Protein AF-A0A2S5GIE8-F1 (afdb_monomer)

Radius of gyration: 16.48 Å; Cα contacts (8 Å, |Δi|>4): 134; chains: 1; bounding box: 36×22×46 Å

Sequence (99 aa):
MTTKHTPGPWRIGKSYGAVVADVPVNNGDDNDHVEAYGGHLIAESIAVCNRPLIAAAPELLEALEKLNAAYDRLKPPGYPKTDGQKLADAAIAKARGSQ

Foldseek 3Di:
DFADFDADQWDQWPDQRFIAHQDAGPNNPQQPPCVVRVHRTPDGNDDPVCRVVVSCVNVVLVVLVVVLVVCVVPDDPPDDDDPSSVVSVVVNCVVRVVD

InterPro domains:
  IPR059809 Salmonella phage P22 protein Y8K6 [PF27050] (1-98)

Structure (mmCIF, N/CA/C/O backbone):
data_AF-A0A2S5GIE8-F1
#
_entry.id   AF-A0A2S5GIE8-F1
#
loop_
_atom_site.group_PDB
_atom_site.id
_atom_site.type_symbol
_atom_site.label_atom_id
_atom_site.label_alt_id
_atom_site.label_comp_id
_atom_site.label_asym_id
_atom_site.label_entity_id
_atom_site.label_seq_id
_atom_site.pdbx_PDB_ins_code
_atom_site.Cartn_x
_atom_site.Cartn_y
_atom_site.Cartn_z
_atom_site.occupancy
_atom_site.B_iso_or_equiv
_atom_site.auth_seq_id
_atom_site.auth_comp_id
_atom_site.auth_asym_id
_atom_site.auth_atom_id
_atom_site.pdbx_PDB_model_num
ATOM 1 N N . MET A 1 1 ? -17.273 -2.053 -7.309 1.00 39.84 1 MET A N 1
ATOM 2 C CA . MET A 1 1 ? -16.454 -3.278 -7.414 1.00 39.84 1 MET A CA 1
ATOM 3 C C . MET A 1 1 ? -15.171 -3.007 -6.654 1.00 39.84 1 MET A C 1
ATOM 5 O O . MET A 1 1 ? -14.612 -1.945 -6.870 1.00 39.84 1 MET A O 1
ATOM 9 N N . THR A 1 2 ? -14.739 -3.878 -5.744 1.00 49.84 2 THR A N 1
ATOM 10 C CA . THR A 1 2 ? -13.422 -3.728 -5.103 1.00 49.84 2 THR A CA 1
ATOM 11 C 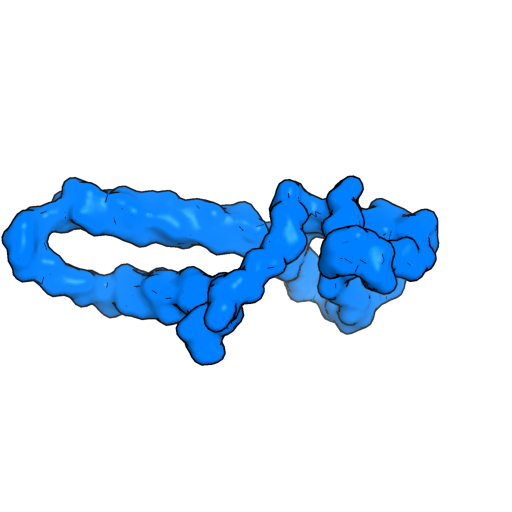C . THR A 1 2 ? -12.354 -4.061 -6.137 1.00 49.84 2 THR A C 1
ATOM 13 O O . THR A 1 2 ? -12.328 -5.195 -6.623 1.00 49.84 2 THR A O 1
ATOM 16 N N . THR A 1 3 ? -11.504 -3.107 -6.507 1.00 61.16 3 THR A N 1
ATOM 17 C CA . THR A 1 3 ? -10.352 -3.408 -7.360 1.00 61.16 3 THR A CA 1
ATOM 18 C C . THR A 1 3 ? -9.290 -4.072 -6.485 1.00 61.16 3 THR A C 1
ATOM 20 O O . THR A 1 3 ? -8.895 -3.559 -5.439 1.00 61.16 3 THR A O 1
ATOM 23 N N . LYS A 1 4 ? -8.872 -5.285 -6.853 1.00 76.69 4 LYS A N 1
ATOM 24 C CA . LYS A 1 4 ? -7.825 -6.007 -6.124 1.00 76.69 4 LYS A CA 1
ATOM 25 C C . LYS A 1 4 ? -6.472 -5.541 -6.660 1.00 76.69 4 LYS A C 1
ATOM 27 O O . LYS A 1 4 ? -6.223 -5.681 -7.853 1.00 76.69 4 LYS A O 1
ATOM 32 N N . HIS A 1 5 ? -5.616 -4.986 -5.803 1.00 87.19 5 HIS A N 1
ATOM 33 C CA . HIS A 1 5 ? -4.237 -4.669 -6.181 1.00 87.19 5 HIS A CA 1
ATOM 34 C C . HIS A 1 5 ? -3.448 -5.957 -6.466 1.00 87.19 5 HIS A C 1
ATOM 36 O O . HIS A 1 5 ? -3.786 -7.029 -5.948 1.00 87.19 5 HIS A O 1
ATOM 42 N N . THR A 1 6 ? -2.376 -5.861 -7.259 1.00 90.94 6 THR A N 1
ATOM 43 C CA . THR A 1 6 ? -1.459 -6.989 -7.470 1.00 90.94 6 THR A CA 1
ATOM 44 C C . THR A 1 6 ? -0.955 -7.493 -6.113 1.00 90.94 6 THR A C 1
ATOM 46 O O . THR A 1 6 ? -0.535 -6.671 -5.288 1.00 90.94 6 THR A O 1
ATOM 49 N N . PRO A 1 7 ? -1.006 -8.810 -5.836 1.00 90.69 7 PRO A N 1
ATOM 50 C CA . PRO A 1 7 ? -0.450 -9.369 -4.610 1.00 90.69 7 PRO A CA 1
ATOM 51 C C . PRO A 1 7 ? 1.021 -8.982 -4.416 1.00 90.69 7 PRO A C 1
ATOM 53 O O . PRO A 1 7 ? 1.771 -8.867 -5.385 1.00 90.69 7 PRO A O 1
ATOM 56 N N . GLY A 1 8 ? 1.415 -8.771 -3.160 1.00 91.50 8 GLY A N 1
ATOM 57 C CA . GLY A 1 8 ? 2.819 -8.609 -2.789 1.00 91.50 8 GLY A CA 1
ATOM 58 C C . GLY A 1 8 ? 3.577 -9.949 -2.766 1.00 91.50 8 GLY A C 1
ATOM 59 O O . GLY A 1 8 ? 2.953 -11.008 -2.890 1.00 91.50 8 GLY A O 1
ATOM 60 N N . PRO A 1 9 ? 4.904 -9.920 -2.560 1.00 94.69 9 PRO A N 1
ATOM 61 C CA . PRO A 1 9 ? 5.710 -8.720 -2.337 1.00 94.69 9 PRO A CA 1
ATOM 62 C C . PRO A 1 9 ? 5.933 -7.922 -3.627 1.00 94.69 9 PRO A C 1
ATOM 64 O O . PRO A 1 9 ? 5.976 -8.482 -4.725 1.00 94.69 9 PRO A O 1
ATOM 67 N N . TRP A 1 10 ? 6.094 -6.607 -3.490 1.00 97.00 10 TRP A N 1
ATOM 68 C CA . TRP A 1 10 ? 6.643 -5.774 -4.561 1.00 97.00 10 TRP A CA 1
ATOM 69 C C . TRP A 1 10 ? 8.096 -5.434 -4.241 1.00 97.00 10 TRP A C 1
ATOM 71 O O . TRP A 1 10 ? 8.513 -5.380 -3.086 1.00 97.00 10 TRP A O 1
ATOM 81 N N . ARG A 1 11 ? 8.900 -5.198 -5.275 1.00 97.62 11 ARG A N 1
ATOM 82 C CA . ARG A 1 11 ? 10.324 -4.889 -5.122 1.00 97.62 11 ARG A CA 1
ATOM 83 C C . ARG A 1 11 ? 10.783 -3.844 -6.115 1.00 97.62 11 ARG A C 1
ATOM 85 O O . ARG A 1 11 ? 10.143 -3.598 -7.132 1.00 97.62 11 ARG A O 1
ATOM 92 N N . ILE A 1 12 ? 11.920 -3.226 -5.824 1.00 97.94 12 ILE A N 1
ATOM 93 C CA . ILE A 1 12 ? 12.543 -2.277 -6.746 1.00 97.94 12 ILE A CA 1
ATOM 94 C C . ILE A 1 12 ? 12.977 -3.041 -8.005 1.00 97.94 12 ILE A C 1
ATOM 96 O O . ILE A 1 12 ? 13.640 -4.077 -7.922 1.00 97.94 12 ILE A O 1
ATOM 100 N N . GLY A 1 13 ? 12.560 -2.536 -9.163 1.00 95.94 13 GLY A N 1
ATOM 101 C CA . GLY A 1 13 ? 12.910 -3.077 -10.468 1.00 95.94 13 GLY A CA 1
ATOM 102 C C . GLY A 1 13 ? 14.366 -2.799 -10.841 1.00 95.94 13 GLY A C 1
ATOM 103 O O . GLY A 1 13 ? 15.027 -1.920 -10.287 1.00 95.94 13 GLY A O 1
ATOM 104 N N . LYS A 1 14 ? 14.863 -3.548 -11.824 1.00 95.25 14 LYS A N 1
ATOM 105 C CA . LYS A 1 14 ? 16.240 -3.471 -12.328 1.00 95.25 14 LYS A CA 1
ATOM 106 C C . LYS A 1 14 ? 16.552 -2.138 -13.017 1.00 95.25 14 LYS A C 1
ATOM 108 O O . LYS A 1 14 ? 17.682 -1.660 -12.944 1.00 95.25 14 LYS A O 1
ATOM 113 N N . SER A 1 15 ? 15.558 -1.553 -13.682 1.00 93.06 15 SER A N 1
ATOM 114 C CA . SER A 1 15 ? 15.735 -0.457 -14.640 1.00 93.06 15 SER A CA 1
ATOM 115 C C . SER A 1 15 ? 14.636 0.603 -14.494 1.00 93.06 15 SER A C 1
ATOM 117 O O . SER A 1 15 ? 13.642 0.390 -13.799 1.00 93.06 15 SER A O 1
ATOM 119 N N . TYR A 1 16 ? 14.833 1.763 -15.132 1.00 93.62 16 TYR A N 1
ATOM 120 C CA . TYR A 1 16 ? 13.821 2.823 -15.334 1.00 93.62 16 TYR A CA 1
ATOM 121 C C . TYR A 1 16 ? 13.154 3.384 -14.065 1.00 93.62 16 TYR A C 1
ATOM 123 O O . TYR A 1 16 ? 12.110 4.029 -14.115 1.00 93.62 16 TYR A O 1
ATOM 131 N N . GLY A 1 17 ? 13.768 3.156 -12.901 1.00 94.94 17 GLY A N 1
ATOM 132 C CA . GLY A 1 17 ? 13.194 3.551 -11.621 1.00 94.94 17 GLY A CA 1
ATOM 133 C C . GLY A 1 17 ? 11.859 2.878 -11.325 1.00 94.94 17 GLY A C 1
ATOM 134 O O . GLY A 1 17 ? 10.948 3.544 -10.841 1.00 94.94 17 GLY A O 1
ATOM 135 N N . ALA A 1 18 ? 11.753 1.588 -11.635 1.00 96.38 18 ALA A N 1
ATOM 136 C CA . ALA A 1 18 ? 10.526 0.825 -11.486 1.00 96.38 18 ALA A CA 1
ATOM 137 C C . ALA A 1 18 ? 10.342 0.190 -10.100 1.00 96.38 18 ALA A C 1
ATOM 139 O O . ALA A 1 18 ? 11.297 -0.031 -9.349 1.00 96.38 18 ALA A O 1
ATOM 140 N N . VAL A 1 19 ? 9.090 -0.146 -9.802 1.00 97.19 19 VAL A N 1
ATOM 141 C CA . VAL A 1 19 ? 8.679 -1.159 -8.826 1.00 97.19 19 VAL A CA 1
ATOM 142 C C . VAL A 1 19 ? 7.986 -2.276 -9.602 1.00 97.19 19 VAL A C 1
ATOM 144 O O . VAL A 1 19 ? 7.229 -2.013 -10.537 1.00 97.19 19 VAL A O 1
ATOM 147 N N . VAL A 1 20 ? 8.282 -3.518 -9.238 1.00 96.12 20 VAL A N 1
ATOM 148 C CA . VAL A 1 20 ? 7.828 -4.722 -9.934 1.00 96.12 20 VAL A CA 1
ATOM 149 C C . VAL A 1 20 ? 7.275 -5.753 -8.954 1.00 96.12 20 VAL A C 1
ATOM 151 O O . VAL A 1 20 ? 7.635 -5.747 -7.776 1.00 96.12 20 VAL A O 1
ATOM 154 N N . ALA A 1 21 ? 6.441 -6.657 -9.453 1.00 95.00 21 ALA A N 1
ATOM 155 C CA . ALA A 1 21 ? 6.007 -7.868 -8.770 1.00 95.00 21 ALA A CA 1
ATOM 156 C C . ALA A 1 21 ? 6.650 -9.113 -9.401 1.00 95.00 21 ALA A C 1
ATOM 158 O O . ALA A 1 21 ? 7.061 -9.106 -10.563 1.00 95.00 21 ALA A O 1
ATOM 159 N N . ASP A 1 22 ? 6.705 -10.200 -8.633 1.00 93.06 22 ASP A N 1
ATOM 160 C CA . ASP A 1 22 ? 7.150 -11.514 -9.124 1.00 93.06 22 ASP A CA 1
ATOM 161 C C . ASP A 1 22 ? 6.015 -12.327 -9.764 1.00 93.06 22 ASP A C 1
ATOM 163 O O . ASP A 1 22 ? 6.250 -13.389 -10.335 1.00 93.06 22 ASP A O 1
ATOM 167 N N . VAL A 1 23 ? 4.782 -11.822 -9.680 1.00 90.56 23 VAL A N 1
ATOM 168 C CA . VAL A 1 23 ? 3.591 -12.422 -10.283 1.00 90.56 23 VAL A CA 1
ATOM 169 C C . VAL A 1 23 ? 3.049 -11.533 -11.402 1.00 90.56 23 VAL A C 1
ATOM 171 O O . VAL A 1 23 ? 3.185 -10.310 -11.309 1.00 90.56 23 VAL A O 1
ATOM 174 N N . PRO A 1 24 ? 2.395 -12.117 -12.424 1.00 89.62 24 PRO A N 1
ATOM 175 C CA . PRO A 1 24 ? 1.713 -11.361 -13.463 1.00 89.62 24 PRO A CA 1
ATOM 176 C C . PRO A 1 24 ? 0.784 -10.284 -12.904 1.00 89.62 24 PRO A C 1
ATOM 178 O O . PRO A 1 24 ? -0.029 -10.538 -12.010 1.00 89.62 24 PRO A O 1
ATOM 181 N N . VAL A 1 25 ? 0.893 -9.086 -13.468 1.00 84.94 25 VAL A N 1
ATOM 182 C CA . VAL A 1 25 ? -0.003 -7.961 -13.184 1.00 84.94 25 VAL A CA 1
ATOM 183 C C . VAL A 1 25 ? -1.201 -8.016 -14.130 1.00 84.94 25 VAL A C 1
ATOM 185 O O . VAL A 1 25 ? -1.087 -8.539 -15.234 1.00 84.94 25 VAL A O 1
ATOM 188 N N . ASN A 1 26 ? -2.360 -7.520 -13.687 1.00 80.38 26 ASN A N 1
ATOM 189 C CA . ASN A 1 26 ? -3.577 -7.427 -14.50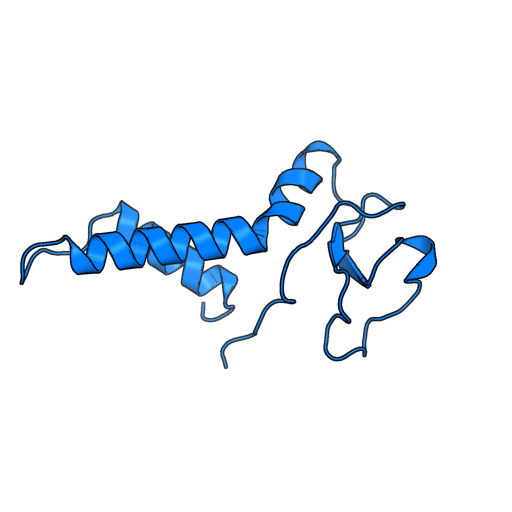7 1.00 80.38 26 ASN A CA 1
ATOM 190 C C . ASN A 1 26 ? -3.927 -8.732 -15.266 1.00 80.38 26 ASN A C 1
ATOM 192 O O . ASN A 1 26 ? -4.135 -8.732 -16.472 1.00 80.38 26 ASN A O 1
ATOM 196 N N . ASN A 1 27 ? -3.906 -9.879 -14.572 1.00 74.12 27 ASN A N 1
ATOM 197 C CA . ASN A 1 27 ? -4.128 -11.217 -15.157 1.00 74.12 27 ASN A CA 1
ATOM 198 C C . ASN A 1 27 ? -3.193 -11.594 -16.323 1.00 74.12 27 ASN A C 1
ATOM 200 O O . ASN A 1 27 ? -3.445 -12.563 -17.034 1.00 74.12 27 ASN A O 1
ATOM 204 N N . GLY A 1 28 ? -2.079 -10.881 -16.462 1.00 71.75 28 GLY A N 1
ATOM 205 C CA . GLY A 1 28 ? -1.070 -11.087 -17.485 1.00 71.75 28 GLY A CA 1
ATOM 206 C C . GLY A 1 28 ? -1.223 -10.233 -18.738 1.00 71.75 28 GLY A C 1
ATOM 207 O O . GLY A 1 28 ? -0.382 -10.366 -19.625 1.00 71.75 28 GLY A O 1
ATOM 208 N N . ASP A 1 29 ? -2.218 -9.346 -18.782 1.00 71.38 29 ASP A N 1
ATOM 209 C CA . ASP A 1 29 ? -2.450 -8.448 -19.917 1.00 71.38 29 ASP A CA 1
ATOM 210 C C . ASP A 1 29 ? -1.377 -7.343 -20.021 1.00 71.38 29 ASP A C 1
ATOM 212 O O . ASP A 1 29 ? -1.095 -6.875 -21.118 1.00 71.38 29 ASP A O 1
ATOM 216 N N . ASP A 1 30 ? -0.709 -6.996 -18.910 1.00 68.88 30 ASP A N 1
ATOM 217 C CA . ASP A 1 30 ? 0.322 -5.942 -18.838 1.00 68.88 30 ASP A CA 1
ATOM 218 C C . ASP A 1 30 ? 1.725 -6.506 -18.512 1.00 68.88 30 ASP A C 1
ATOM 220 O O . ASP A 1 30 ? 2.475 -5.972 -17.693 1.00 68.88 30 ASP A O 1
ATOM 224 N N . ASN A 1 31 ? 2.090 -7.638 -19.121 1.00 70.69 31 ASN A N 1
ATOM 225 C CA . ASN A 1 31 ? 3.367 -8.329 -18.882 1.00 70.69 31 ASN A CA 1
ATOM 226 C C . ASN A 1 31 ? 4.497 -7.930 -19.846 1.00 70.69 31 ASN A C 1
ATOM 228 O O . ASN A 1 31 ? 5.439 -8.700 -20.051 1.00 70.69 31 ASN A O 1
ATOM 232 N N . ASP A 1 32 ? 4.439 -6.751 -20.451 1.00 76.44 32 ASP A N 1
ATOM 233 C CA . ASP A 1 32 ? 5.479 -6.344 -21.388 1.00 76.44 32 ASP A CA 1
ATOM 234 C C . ASP A 1 32 ? 6.828 -6.127 -20.684 1.00 76.44 32 ASP A C 1
ATOM 236 O O . ASP A 1 32 ? 6.926 -5.645 -19.555 1.00 76.44 32 ASP A O 1
ATOM 240 N N . HIS A 1 33 ? 7.904 -6.503 -21.378 1.00 84.69 33 HIS A N 1
ATOM 241 C CA . HIS A 1 33 ? 9.285 -6.214 -20.982 1.00 84.69 33 HIS A CA 1
ATOM 242 C C . HIS A 1 33 ? 9.710 -6.703 -19.577 1.00 84.69 33 HIS A C 1
ATOM 244 O O . HIS A 1 33 ? 10.601 -6.101 -18.969 1.00 84.69 33 HIS A O 1
ATOM 250 N N . VAL A 1 34 ? 9.157 -7.824 -19.083 1.00 90.44 34 VAL A N 1
ATOM 251 C CA . VAL A 1 34 ? 9.509 -8.420 -17.769 1.00 90.44 34 VAL A CA 1
ATOM 252 C C . VAL A 1 34 ? 11.022 -8.497 -17.546 1.00 90.44 34 VAL A C 1
ATOM 254 O O . VAL A 1 34 ? 11.512 -8.123 -16.482 1.00 90.44 34 VAL A O 1
ATOM 257 N N . GLU A 1 35 ? 11.793 -8.932 -18.546 1.00 91.69 35 GLU A N 1
ATOM 258 C CA . GLU A 1 35 ? 13.255 -9.042 -18.436 1.00 91.69 35 GLU A CA 1
ATOM 259 C C . GLU A 1 35 ? 13.957 -7.682 -18.274 1.00 91.69 35 GLU A C 1
ATOM 261 O O . GLU A 1 35 ? 14.942 -7.572 -17.538 1.00 91.69 35 GLU A O 1
ATOM 266 N N . ALA A 1 36 ? 13.447 -6.633 -18.929 1.00 92.56 36 ALA A N 1
ATOM 267 C CA . ALA A 1 36 ? 14.035 -5.295 -18.884 1.00 92.56 36 ALA A CA 1
ATOM 268 C C . ALA A 1 36 ? 13.832 -4.636 -17.512 1.00 92.56 36 ALA A C 1
ATOM 270 O O . ALA A 1 36 ? 14.768 -4.048 -16.956 1.00 92.56 36 ALA A O 1
ATOM 271 N N . TYR A 1 37 ? 12.634 -4.782 -16.939 1.00 93.69 37 TYR A N 1
ATOM 272 C CA . TYR A 1 37 ? 12.314 -4.321 -15.585 1.00 93.69 37 TYR A CA 1
ATOM 273 C C . TYR A 1 37 ? 12.806 -5.280 -14.495 1.00 93.69 37 TYR A C 1
ATOM 275 O O . TYR A 1 37 ? 12.931 -4.889 -13.333 1.00 93.69 37 TYR A O 1
ATOM 283 N N . GLY A 1 38 ? 13.133 -6.521 -14.858 1.00 94.56 38 GLY A N 1
ATOM 284 C CA . GLY A 1 38 ? 13.496 -7.583 -13.931 1.00 94.56 38 GLY A CA 1
ATOM 285 C C . GLY A 1 38 ? 12.317 -8.057 -13.083 1.00 94.56 38 GLY A C 1
ATOM 286 O O . GLY A 1 38 ? 12.553 -8.429 -11.940 1.00 94.56 38 GLY A O 1
ATOM 287 N N . GLY A 1 39 ? 11.084 -7.991 -13.590 1.00 94.06 39 GLY A N 1
ATOM 288 C CA . GLY A 1 39 ? 9.828 -8.366 -12.927 1.00 94.06 39 GLY A CA 1
ATOM 289 C C . GLY A 1 39 ? 8.612 -7.767 -13.647 1.00 94.06 39 GLY A C 1
ATOM 290 O O . GLY A 1 39 ? 8.773 -6.995 -14.590 1.00 94.06 39 GLY A O 1
ATOM 291 N N . HIS A 1 40 ? 7.403 -8.114 -13.209 1.00 93.94 40 HIS A N 1
ATOM 292 C CA . HIS A 1 40 ? 6.152 -7.607 -13.777 1.00 93.94 40 HIS A CA 1
ATOM 293 C C . HIS A 1 40 ? 5.894 -6.171 -13.313 1.00 93.94 40 HIS A C 1
ATOM 295 O O . HIS A 1 40 ? 5.903 -5.901 -12.111 1.00 93.94 40 HIS A O 1
ATOM 301 N N . LEU A 1 41 ? 5.707 -5.238 -14.245 1.00 93.75 41 LEU A N 1
ATOM 302 C CA . LEU A 1 41 ? 5.697 -3.807 -13.946 1.00 93.75 41 LEU A CA 1
ATOM 303 C C . LEU A 1 41 ? 4.494 -3.397 -13.076 1.00 93.75 41 LEU A C 1
ATOM 305 O O . LEU A 1 41 ? 3.350 -3.610 -13.455 1.00 93.75 41 LEU A O 1
ATOM 309 N N . ILE A 1 42 ? 4.753 -2.756 -11.930 1.00 93.88 42 ILE A N 1
ATOM 310 C CA . ILE A 1 42 ? 3.719 -2.114 -11.094 1.00 93.88 42 ILE A CA 1
ATOM 311 C C . ILE A 1 42 ? 3.644 -0.616 -11.396 1.00 93.88 42 ILE A C 1
ATOM 313 O O . ILE A 1 42 ? 2.561 -0.060 -11.558 1.00 93.88 42 ILE A O 1
ATOM 317 N N . ALA A 1 43 ? 4.802 0.044 -11.437 1.00 94.00 43 ALA A N 1
ATOM 318 C CA . ALA A 1 43 ? 4.941 1.462 -11.750 1.00 94.00 43 ALA A CA 1
ATOM 319 C C . ALA A 1 43 ? 6.391 1.775 -12.147 1.00 94.00 43 ALA A C 1
ATOM 321 O O . ALA A 1 43 ? 7.323 1.135 -11.657 1.00 94.00 43 ALA A O 1
ATOM 322 N N . GLU A 1 44 ? 6.598 2.783 -12.994 1.00 94.94 44 GLU A N 1
ATOM 323 C CA . GLU A 1 44 ? 7.919 3.234 -13.453 1.00 94.94 44 GLU A CA 1
ATOM 324 C C . GLU A 1 44 ? 8.102 4.750 -13.345 1.00 94.94 44 GLU A C 1
ATOM 326 O O . GLU A 1 44 ? 7.191 5.476 -12.948 1.00 94.94 44 GLU A O 1
ATOM 331 N N . SER A 1 45 ? 9.306 5.231 -13.680 1.00 96.31 45 SER A N 1
ATOM 332 C CA . SER A 1 45 ? 9.680 6.649 -13.602 1.00 96.31 45 SER A CA 1
ATOM 333 C C . SER A 1 45 ? 9.566 7.237 -12.188 1.00 96.31 45 SER A C 1
ATOM 335 O O . SER A 1 45 ? 9.359 8.435 -11.993 1.00 96.31 45 SER A O 1
ATOM 337 N N . ILE A 1 46 ? 9.745 6.392 -11.169 1.00 97.69 46 ILE A N 1
ATOM 338 C CA . ILE A 1 46 ? 9.619 6.769 -9.762 1.00 97.69 46 ILE A CA 1
ATOM 339 C C . ILE A 1 46 ? 10.929 7.412 -9.282 1.00 97.69 46 ILE A C 1
ATOM 341 O O . ILE A 1 46 ? 12.023 6.837 -9.414 1.00 97.69 46 ILE A O 1
ATOM 345 N N . ALA A 1 47 ? 10.818 8.581 -8.645 1.00 97.88 47 ALA A N 1
ATOM 346 C CA . ALA A 1 47 ? 11.926 9.223 -7.938 1.00 97.88 47 ALA A CA 1
ATOM 347 C C . ALA A 1 47 ? 12.550 8.267 -6.906 1.00 97.88 47 ALA A C 1
ATOM 349 O O . ALA A 1 47 ? 11.835 7.581 -6.178 1.00 97.88 47 ALA A O 1
ATOM 350 N N . VAL A 1 48 ? 13.886 8.228 -6.818 1.00 97.00 48 VAL A N 1
ATOM 351 C CA . VAL A 1 48 ? 14.628 7.240 -6.003 1.00 97.00 48 VAL A CA 1
ATOM 352 C C . VAL A 1 48 ? 14.122 7.173 -4.556 1.00 97.00 48 VAL A C 1
ATOM 354 O O . VAL A 1 48 ? 13.958 6.079 -4.024 1.00 97.00 48 VAL A O 1
ATOM 357 N N . CYS A 1 49 ? 13.806 8.321 -3.950 1.00 97.75 49 CYS A N 1
ATOM 358 C CA . CYS A 1 49 ? 13.304 8.419 -2.577 1.00 97.75 49 CYS A CA 1
ATOM 359 C C . CYS A 1 49 ? 11.917 7.789 -2.354 1.00 97.75 49 CYS A C 1
ATOM 361 O O . CYS A 1 49 ? 11.619 7.380 -1.236 1.00 97.75 49 CYS A O 1
ATOM 363 N N . ASN A 1 50 ? 11.085 7.670 -3.393 1.00 98.44 50 ASN A N 1
ATOM 364 C CA . ASN A 1 50 ? 9.716 7.159 -3.275 1.00 98.44 50 ASN A CA 1
ATOM 365 C C . ASN A 1 50 ? 9.626 5.642 -3.495 1.00 98.44 50 ASN A C 1
ATOM 367 O O . ASN A 1 50 ? 8.649 5.019 -3.082 1.00 98.44 50 ASN A O 1
ATOM 371 N N . ARG A 1 51 ? 10.633 5.030 -4.135 1.00 98.00 51 ARG A N 1
ATOM 372 C CA . ARG A 1 51 ? 10.601 3.603 -4.509 1.00 98.00 51 ARG A CA 1
ATOM 373 C C . ARG A 1 51 ? 10.424 2.666 -3.314 1.00 98.00 51 ARG A C 1
ATOM 375 O O . ARG A 1 51 ? 9.582 1.780 -3.427 1.00 98.00 51 ARG A O 1
ATOM 382 N N . PRO A 1 52 ? 11.137 2.840 -2.180 1.00 98.25 52 PRO A N 1
ATOM 383 C CA . PRO A 1 52 ? 10.960 1.949 -1.036 1.00 98.25 52 PRO A CA 1
ATOM 384 C C . PRO A 1 52 ? 9.541 2.008 -0.463 1.00 98.25 52 PRO A C 1
ATOM 386 O O . PRO A 1 52 ? 8.984 0.975 -0.113 1.00 98.25 52 PRO A O 1
ATOM 389 N N . LEU A 1 53 ? 8.935 3.202 -0.419 1.00 98.38 53 LEU A N 1
ATOM 390 C CA . LEU A 1 53 ? 7.572 3.380 0.083 1.00 98.38 53 LEU A CA 1
ATOM 391 C C . LEU A 1 53 ? 6.542 2.691 -0.819 1.00 98.38 53 LEU A C 1
ATOM 393 O O . LEU A 1 53 ? 5.645 2.022 -0.317 1.00 98.38 53 LEU A O 1
ATOM 397 N N . ILE A 1 54 ? 6.682 2.835 -2.140 1.00 97.94 54 ILE A N 1
ATOM 398 C CA . ILE A 1 54 ? 5.788 2.179 -3.104 1.00 97.94 54 ILE A CA 1
ATOM 399 C C . ILE A 1 54 ? 5.971 0.661 -3.055 1.00 97.94 54 ILE A C 1
ATOM 401 O O . ILE A 1 54 ? 4.980 -0.056 -3.013 1.00 97.94 54 ILE A O 1
ATOM 405 N N . ALA A 1 55 ? 7.213 0.168 -3.009 1.00 98.00 55 ALA A N 1
ATOM 406 C CA . ALA A 1 55 ? 7.491 -1.265 -2.914 1.00 98.00 55 ALA A CA 1
ATOM 407 C C . ALA A 1 55 ? 6.903 -1.900 -1.641 1.00 98.00 55 ALA A C 1
ATOM 409 O O . ALA A 1 55 ? 6.444 -3.029 -1.697 1.00 98.00 55 ALA A O 1
ATOM 410 N N . ALA A 1 56 ? 6.857 -1.164 -0.527 1.00 98.12 56 ALA A N 1
ATOM 411 C CA . ALA A 1 56 ? 6.281 -1.637 0.732 1.00 98.12 56 ALA A CA 1
ATOM 412 C C . ALA A 1 56 ? 4.750 -1.481 0.827 1.00 98.12 56 ALA A C 1
ATOM 414 O O . ALA A 1 56 ? 4.170 -1.767 1.875 1.00 98.12 56 ALA A O 1
ATOM 415 N N . ALA A 1 57 ? 4.074 -0.955 -0.201 1.00 97.38 57 ALA A N 1
ATOM 416 C CA . ALA A 1 57 ? 2.650 -0.635 -0.116 1.00 97.38 57 ALA A CA 1
ATOM 417 C C . ALA A 1 57 ? 1.751 -1.844 0.236 1.00 97.38 57 ALA A C 1
ATOM 419 O O . ALA A 1 57 ? 0.859 -1.659 1.072 1.00 97.38 57 ALA A O 1
ATOM 420 N N . PRO A 1 58 ? 1.959 -3.064 -0.309 1.00 95.69 58 PRO A N 1
ATOM 421 C CA . PRO A 1 58 ? 1.183 -4.240 0.091 1.00 95.69 58 PRO A CA 1
ATOM 422 C C . PRO A 1 58 ? 1.336 -4.578 1.580 1.00 95.69 58 PRO A C 1
ATOM 424 O O . PRO A 1 58 ? 0.341 -4.787 2.273 1.00 95.69 58 PRO A O 1
ATOM 427 N N . GLU A 1 59 ? 2.566 -4.579 2.091 1.00 96.75 59 GLU A N 1
ATOM 428 C CA . GLU A 1 59 ? 2.885 -4.888 3.486 1.00 96.75 59 GLU A CA 1
ATOM 429 C C . GLU A 1 59 ? 2.366 -3.802 4.436 1.00 96.75 59 GLU A C 1
ATOM 431 O O . GLU A 1 59 ? 1.876 -4.105 5.525 1.00 96.75 59 GLU A O 1
ATOM 436 N N . LEU A 1 60 ? 2.423 -2.532 4.023 1.00 97.56 60 LEU A N 1
ATOM 437 C CA . LEU A 1 60 ? 1.852 -1.411 4.771 1.00 97.56 60 LEU A CA 1
ATOM 438 C C . LEU A 1 60 ? 0.327 -1.516 4.870 1.00 97.56 60 LEU A C 1
ATOM 440 O O . LEU A 1 60 ? -0.228 -1.273 5.944 1.00 97.56 60 LEU A O 1
ATOM 444 N N . LEU A 1 61 ? -0.350 -1.900 3.782 1.00 96.75 61 LEU A N 1
ATOM 445 C CA . LEU A 1 61 ? -1.794 -2.133 3.793 1.00 96.75 61 LEU A CA 1
ATOM 446 C C . LEU A 1 61 ? -2.152 -3.295 4.725 1.00 96.75 61 LEU A C 1
ATOM 448 O O . LEU A 1 61 ? -3.013 -3.137 5.589 1.00 96.75 61 LEU A O 1
ATOM 452 N N . GLU A 1 62 ? -1.457 -4.427 4.606 1.00 95.88 62 GLU A N 1
ATOM 453 C CA . GLU A 1 62 ? -1.684 -5.593 5.465 1.00 95.88 62 GLU A CA 1
ATOM 454 C C . GLU A 1 62 ? -1.460 -5.257 6.950 1.00 95.88 62 GLU A C 1
ATOM 456 O O . GLU A 1 62 ? -2.263 -5.626 7.814 1.00 95.88 62 GLU A O 1
ATOM 461 N N . ALA A 1 63 ? -0.390 -4.522 7.267 1.00 97.56 63 ALA A N 1
ATOM 462 C CA . ALA A 1 63 ? -0.102 -4.080 8.626 1.00 97.56 63 ALA A CA 1
ATOM 463 C C . ALA A 1 63 ? -1.206 -3.161 9.171 1.00 97.56 63 ALA A C 1
ATOM 465 O O . ALA A 1 63 ? -1.647 -3.338 10.310 1.00 97.56 63 ALA A O 1
ATOM 466 N N . LEU A 1 64 ? -1.691 -2.213 8.363 1.00 97.50 64 LEU A N 1
ATOM 467 C CA . LEU A 1 64 ? -2.753 -1.292 8.760 1.00 97.50 64 LEU A CA 1
ATOM 468 C C . LEU A 1 64 ? -4.085 -2.015 8.990 1.00 97.50 64 LEU A C 1
ATOM 470 O O . LEU A 1 64 ? -4.766 -1.740 9.978 1.00 97.50 64 LEU A O 1
ATOM 474 N N . GLU A 1 65 ? -4.436 -2.976 8.135 1.00 96.06 65 GLU A N 1
ATOM 475 C CA . GLU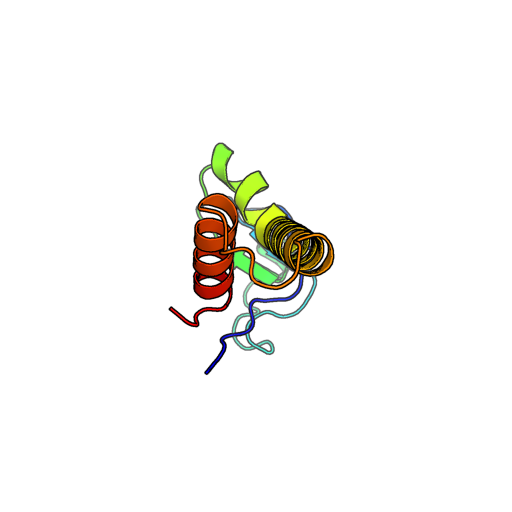 A 1 65 ? -5.623 -3.820 8.305 1.00 96.06 65 GLU A CA 1
ATOM 476 C C . GLU A 1 65 ? -5.552 -4.635 9.602 1.00 96.06 65 GLU A C 1
ATOM 478 O O . GLU A 1 65 ? -6.509 -4.652 10.382 1.00 96.06 65 GLU A O 1
ATOM 483 N N . LYS A 1 66 ? -4.399 -5.257 9.881 1.00 97.00 66 LYS A N 1
ATOM 484 C CA . LYS A 1 66 ? -4.159 -6.008 11.122 1.00 97.00 66 LYS A CA 1
ATOM 485 C C . LYS A 1 66 ? -4.267 -5.119 12.358 1.00 97.00 66 LYS A C 1
ATOM 487 O O . LYS A 1 66 ? -4.889 -5.526 13.343 1.00 97.00 66 LYS A O 1
ATOM 492 N N . LEU A 1 67 ? -3.695 -3.915 12.312 1.00 96.25 67 LEU A N 1
ATOM 493 C CA . LEU A 1 67 ? -3.794 -2.945 13.401 1.00 96.25 67 LEU A CA 1
ATOM 494 C C . LEU A 1 67 ? -5.242 -2.501 13.615 1.00 96.25 67 LEU A C 1
ATOM 496 O O . LEU A 1 67 ? -5.730 -2.552 14.743 1.00 96.25 67 LEU A O 1
ATOM 500 N N . ASN A 1 68 ? -5.958 -2.138 12.551 1.00 95.44 68 ASN A N 1
ATOM 501 C CA . ASN A 1 68 ? -7.345 -1.688 12.647 1.00 95.44 68 ASN A CA 1
ATOM 502 C C . ASN A 1 68 ? -8.264 -2.793 13.205 1.00 95.44 68 ASN A C 1
ATOM 504 O O . ASN A 1 68 ? -9.049 -2.552 14.123 1.00 95.44 68 ASN A O 1
ATOM 508 N N . ALA A 1 69 ? -8.084 -4.038 12.750 1.00 94.25 69 ALA A N 1
ATOM 509 C C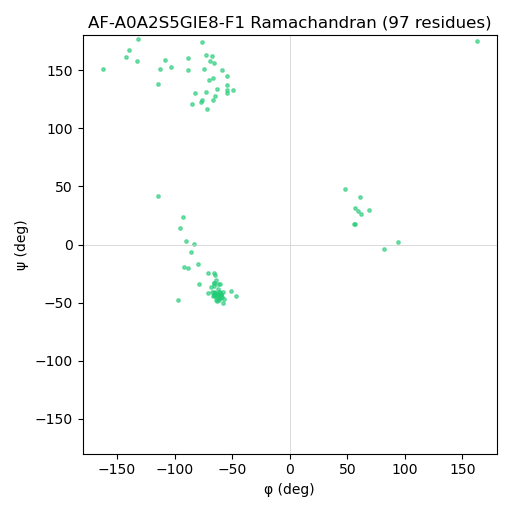A . ALA A 1 69 ? -8.798 -5.198 13.282 1.00 94.25 69 ALA A CA 1
ATOM 510 C C . ALA A 1 69 ? -8.429 -5.513 14.745 1.00 94.25 69 ALA A C 1
ATOM 512 O O . ALA A 1 69 ? -9.263 -5.994 15.515 1.00 94.25 69 ALA A O 1
ATOM 513 N N . ALA A 1 70 ? -7.184 -5.267 15.167 1.00 94.31 70 ALA A N 1
ATOM 514 C CA . ALA A 1 70 ? -6.798 -5.385 16.572 1.00 94.31 70 ALA A CA 1
ATOM 515 C C . ALA A 1 70 ? -7.511 -4.336 17.438 1.00 94.31 70 ALA A C 1
ATOM 517 O O . ALA A 1 70 ? -8.057 -4.698 18.479 1.00 94.31 70 ALA A O 1
ATOM 518 N N . TYR A 1 71 ? -7.592 -3.081 16.985 1.00 92.00 71 TYR A N 1
ATOM 519 C CA . TYR A 1 71 ? -8.354 -2.045 17.686 1.00 92.00 71 TYR A CA 1
ATOM 520 C C . TYR A 1 71 ? -9.835 -2.407 17.828 1.00 92.00 71 TYR A C 1
ATOM 522 O O . TYR A 1 71 ? -10.401 -2.244 18.908 1.00 92.00 71 TYR A O 1
ATOM 530 N N . ASP A 1 72 ? -10.457 -2.949 16.780 1.00 90.50 72 ASP A N 1
ATOM 531 C CA . ASP A 1 72 ? -11.860 -3.368 16.840 1.00 90.50 72 ASP A CA 1
ATOM 532 C C . ASP A 1 72 ? -12.117 -4.511 17.829 1.00 90.50 72 ASP A C 1
ATOM 534 O O . ASP A 1 72 ? -13.193 -4.559 18.423 1.00 90.50 72 ASP A O 1
ATOM 538 N N . ARG A 1 73 ? -11.136 -5.395 18.048 1.00 92.06 73 ARG A N 1
ATOM 539 C CA . ARG A 1 73 ? -11.219 -6.474 19.048 1.00 92.06 73 ARG A CA 1
ATOM 540 C C . ARG A 1 73 ? -10.967 -5.997 20.476 1.00 92.06 73 ARG A C 1
ATOM 542 O O . ARG A 1 73 ? -11.522 -6.572 21.405 1.00 92.06 73 ARG A O 1
ATOM 549 N N . LEU A 1 74 ? -10.096 -5.005 20.653 1.00 93.00 74 LEU A N 1
ATOM 550 C CA . LEU A 1 74 ? -9.665 -4.534 21.973 1.00 93.00 74 LEU A CA 1
ATOM 551 C C . LEU A 1 74 ? -10.569 -3.440 22.553 1.00 93.00 74 LEU A C 1
ATOM 553 O O . LEU A 1 74 ? -10.547 -3.215 23.762 1.00 93.00 74 LEU A O 1
ATOM 557 N N . LYS A 1 75 ? -11.348 -2.739 21.721 1.00 92.06 75 LYS A N 1
ATOM 558 C CA . LYS A 1 75 ? -12.223 -1.662 22.197 1.00 92.06 75 LYS A CA 1
ATOM 559 C C . LYS A 1 75 ? -13.407 -2.208 23.020 1.00 92.06 75 LYS A C 1
ATOM 561 O O . LYS A 1 75 ? -13.995 -3.224 22.642 1.00 92.06 75 LYS A O 1
ATOM 566 N N . PRO A 1 76 ? -13.822 -1.519 24.100 1.00 92.50 76 PRO A N 1
ATOM 567 C CA . PRO A 1 76 ? -15.047 -1.860 24.815 1.00 92.50 76 PRO A CA 1
ATOM 568 C C . PRO A 1 76 ? -16.290 -1.796 23.908 1.00 92.50 76 PRO A C 1
ATOM 570 O O . PRO A 1 76 ? -16.345 -0.966 22.992 1.00 92.50 76 PRO A O 1
ATOM 573 N N . PRO A 1 77 ? -17.328 -2.609 24.170 1.00 91.00 77 PRO A N 1
ATOM 574 C CA . PRO A 1 77 ? -18.603 -2.495 23.470 1.00 91.00 77 PRO A CA 1
ATOM 575 C C . PRO A 1 77 ? -19.178 -1.073 23.563 1.00 91.00 77 PRO A C 1
ATOM 577 O O . PRO A 1 77 ? -19.217 -0.480 24.638 1.00 91.00 77 PRO A O 1
ATOM 580 N N . GLY A 1 78 ? -19.621 -0.522 22.431 1.00 88.69 78 GLY A N 1
ATOM 581 C CA . GLY A 1 78 ? -20.212 0.821 22.355 1.00 88.69 78 GLY A CA 1
ATOM 582 C C . GLY A 1 78 ? -19.212 1.981 22.278 1.00 88.69 78 GLY A C 1
ATOM 583 O O . GLY A 1 78 ? -19.635 3.120 22.096 1.00 88.69 78 GLY A O 1
ATOM 584 N N . TYR A 1 79 ? -17.902 1.723 22.359 1.00 92.44 79 TYR A N 1
ATOM 585 C CA . TYR A 1 79 ? -16.905 2.782 22.202 1.00 92.44 79 TYR A CA 1
ATOM 586 C C . TYR A 1 79 ? -16.802 3.240 20.733 1.00 92.44 79 TYR A C 1
ATOM 588 O O . TYR A 1 79 ? -16.684 2.394 19.834 1.00 92.44 79 TYR A O 1
ATOM 596 N N . PRO A 1 80 ? -16.839 4.558 20.454 1.00 92.69 80 PRO A N 1
ATOM 597 C CA . PRO A 1 80 ? -16.753 5.074 19.092 1.00 92.69 80 PRO A CA 1
ATOM 598 C C . PRO A 1 80 ? -15.359 4.852 18.493 1.00 92.69 80 PRO A C 1
ATOM 600 O O . PRO A 1 80 ? -14.367 4.720 19.212 1.00 92.69 80 PRO A O 1
ATOM 603 N N . LYS A 1 81 ? -15.273 4.857 17.155 1.00 92.62 81 LYS A N 1
ATOM 604 C CA . LYS A 1 81 ? -13.985 4.815 16.449 1.00 92.62 81 LYS A CA 1
ATOM 605 C C . LYS A 1 81 ? -13.158 6.057 16.773 1.00 92.62 81 LYS A C 1
ATOM 607 O O . LYS A 1 81 ? -13.668 7.179 16.693 1.00 92.62 81 LYS A O 1
ATOM 612 N N . THR A 1 82 ? -11.881 5.853 17.077 1.00 93.25 82 THR A N 1
ATOM 613 C CA . THR A 1 82 ? -10.923 6.955 17.225 1.00 93.25 82 THR A CA 1
ATOM 614 C C . THR A 1 82 ? -10.670 7.630 15.878 1.00 93.25 82 THR A C 1
ATOM 616 O O . THR A 1 82 ? -10.931 7.051 14.821 1.00 93.25 82 THR A O 1
ATOM 619 N N . ASP A 1 83 ? -10.121 8.844 15.886 1.00 94.88 83 ASP A N 1
ATOM 620 C CA . ASP A 1 83 ? -9.756 9.520 14.636 1.00 94.88 83 ASP A CA 1
ATOM 621 C C . ASP A 1 83 ? -8.685 8.744 13.858 1.00 94.88 83 ASP A C 1
ATOM 623 O O . ASP A 1 83 ? -8.763 8.652 12.636 1.00 94.88 83 ASP A O 1
ATOM 627 N N . GLY A 1 84 ? -7.762 8.073 14.558 1.00 94.62 84 GLY A N 1
ATOM 628 C CA . GLY A 1 84 ? -6.793 7.164 13.942 1.00 94.62 84 GLY A CA 1
ATOM 629 C C . GLY A 1 84 ? -7.451 5.988 13.212 1.00 94.62 84 GLY A C 1
ATOM 630 O O . GLY A 1 84 ? -7.054 5.669 12.096 1.00 94.62 84 GLY A O 1
ATOM 631 N N . GLN A 1 85 ? -8.500 5.386 13.784 1.00 95.00 85 GLN A N 1
ATOM 632 C CA . GLN A 1 85 ? -9.254 4.321 13.110 1.00 95.00 85 GLN A CA 1
ATOM 633 C C . GLN A 1 85 ? -10.020 4.840 11.892 1.00 95.00 85 GLN A C 1
ATOM 635 O O . GLN A 1 85 ? -10.017 4.189 10.854 1.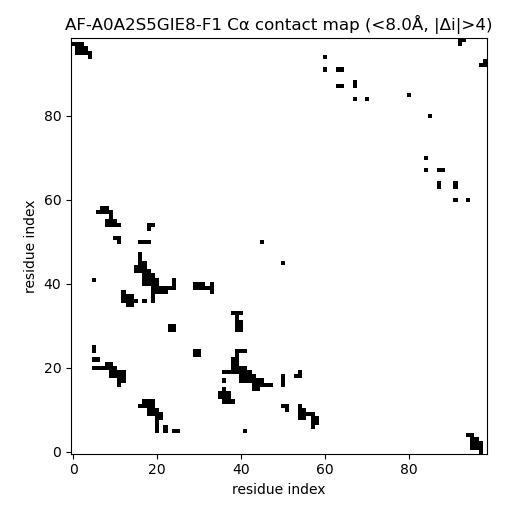00 95.00 85 GLN A O 1
ATOM 640 N N . LYS A 1 86 ? -10.631 6.029 11.978 1.00 96.00 86 LYS A N 1
ATOM 641 C CA . LYS A 1 86 ? -11.306 6.647 10.823 1.00 96.00 86 LYS A CA 1
ATOM 642 C C . LYS A 1 86 ? -10.322 6.920 9.679 1.00 96.00 86 LYS A C 1
ATOM 644 O O . LYS A 1 86 ? -1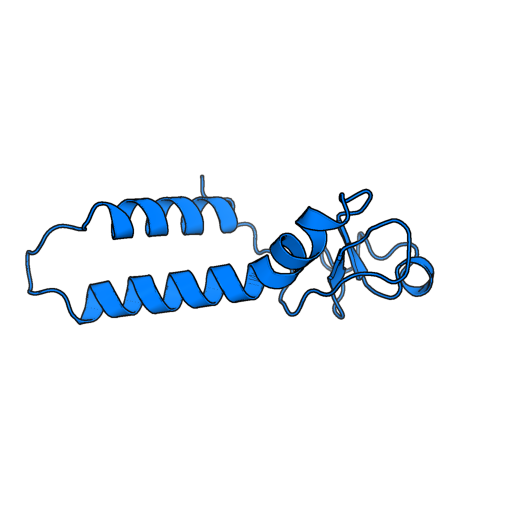0.650 6.678 8.521 1.00 96.00 86 LYS A O 1
ATOM 649 N N . LEU A 1 87 ? -9.113 7.391 9.999 1.00 96.94 87 LEU A N 1
ATOM 650 C CA . LEU A 1 87 ? -8.037 7.582 9.022 1.00 96.94 87 LEU A CA 1
ATOM 651 C C . LEU A 1 87 ? -7.572 6.249 8.422 1.00 96.94 87 LEU A C 1
ATOM 653 O O . LEU A 1 87 ? -7.383 6.167 7.210 1.00 96.94 87 LEU A O 1
ATOM 657 N N . ALA A 1 88 ? -7.432 5.20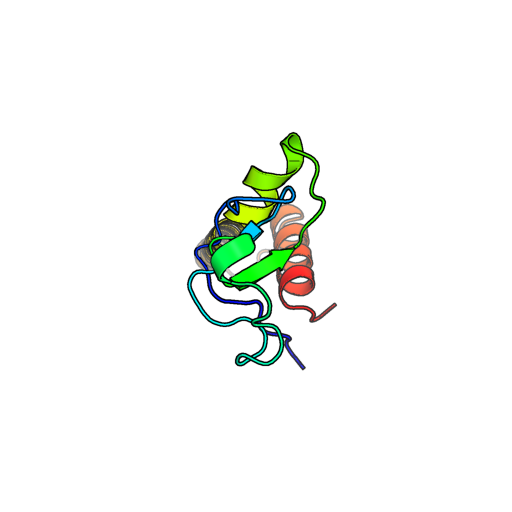6 9.246 1.00 96.88 88 ALA A N 1
ATOM 658 C CA . ALA A 1 88 ? -7.078 3.867 8.786 1.00 96.88 88 ALA A CA 1
ATOM 659 C C . ALA A 1 88 ? -8.139 3.297 7.833 1.00 96.88 88 ALA A C 1
ATOM 661 O O . ALA A 1 88 ? -7.795 2.839 6.746 1.00 96.88 88 ALA A O 1
ATOM 662 N N . ASP A 1 89 ? -9.422 3.391 8.194 1.00 96.00 89 ASP A N 1
ATOM 663 C CA . ASP A 1 89 ? -10.540 2.961 7.350 1.00 96.00 89 ASP A CA 1
ATOM 664 C C . ASP A 1 89 ? -10.519 3.668 5.990 1.00 96.00 89 ASP A C 1
ATOM 666 O O . ASP A 1 89 ? -10.646 3.020 4.952 1.00 96.00 89 ASP A O 1
ATOM 670 N N . ALA A 1 90 ? -10.324 4.991 5.988 1.00 96.31 90 ALA A N 1
ATOM 671 C CA . ALA A 1 90 ? -10.257 5.777 4.762 1.00 96.31 90 ALA A CA 1
ATOM 672 C C . ALA A 1 90 ? -9.059 5.374 3.888 1.00 96.31 90 ALA A C 1
ATOM 674 O O . ALA A 1 90 ? -9.209 5.194 2.682 1.00 96.31 90 ALA A O 1
ATOM 675 N N . ALA A 1 91 ? -7.879 5.182 4.485 1.00 96.56 91 ALA A N 1
ATOM 676 C CA . ALA A 1 91 ? -6.684 4.756 3.761 1.00 96.56 91 ALA A CA 1
ATOM 677 C C . ALA A 1 91 ? -6.835 3.343 3.165 1.00 96.56 91 ALA A C 1
ATOM 679 O O . ALA A 1 91 ? -6.479 3.131 2.006 1.00 96.56 91 ALA A O 1
ATOM 680 N N . ILE A 1 92 ? -7.416 2.399 3.916 1.00 95.62 92 ILE A N 1
ATOM 681 C CA . ILE A 1 92 ? -7.712 1.037 3.442 1.00 95.62 92 ILE A CA 1
ATOM 682 C C . ILE A 1 92 ? -8.735 1.079 2.298 1.00 95.62 92 ILE A C 1
ATOM 684 O O . ILE A 1 92 ? -8.543 0.424 1.273 1.00 95.62 92 ILE A O 1
ATOM 688 N N . ALA A 1 93 ? -9.808 1.865 2.439 1.00 93.81 93 ALA A N 1
ATOM 689 C CA . ALA A 1 93 ? -10.820 2.022 1.396 1.00 93.81 93 ALA A CA 1
ATOM 690 C C . ALA A 1 93 ? -10.212 2.580 0.101 1.00 93.81 93 ALA A C 1
ATOM 692 O O . ALA A 1 93 ? -10.469 2.032 -0.975 1.00 93.81 93 ALA A O 1
ATOM 693 N N . LYS A 1 94 ? -9.346 3.595 0.220 1.00 93.62 94 LYS A N 1
ATOM 694 C CA . LYS A 1 94 ? -8.582 4.156 -0.899 1.00 93.62 94 LYS A CA 1
ATOM 695 C C . LYS A 1 94 ? -7.722 3.101 -1.587 1.00 93.62 94 LYS A C 1
ATOM 697 O O . LYS A 1 94 ? -7.772 2.965 -2.804 1.00 93.62 94 LYS A O 1
ATOM 702 N N . ALA A 1 95 ? -6.947 2.344 -0.809 1.00 93.31 95 ALA A N 1
ATOM 703 C CA . ALA A 1 95 ? -6.020 1.340 -1.328 1.00 93.31 95 ALA A CA 1
ATOM 704 C C . ALA A 1 95 ? -6.732 0.174 -2.041 1.00 93.31 95 ALA A C 1
ATOM 706 O O . ALA A 1 95 ? -6.160 -0.440 -2.937 1.00 93.31 95 ALA A O 1
ATOM 707 N N . ARG A 1 96 ? -7.993 -0.108 -1.681 1.00 91.12 96 ARG A N 1
ATOM 708 C CA . ARG A 1 96 ? -8.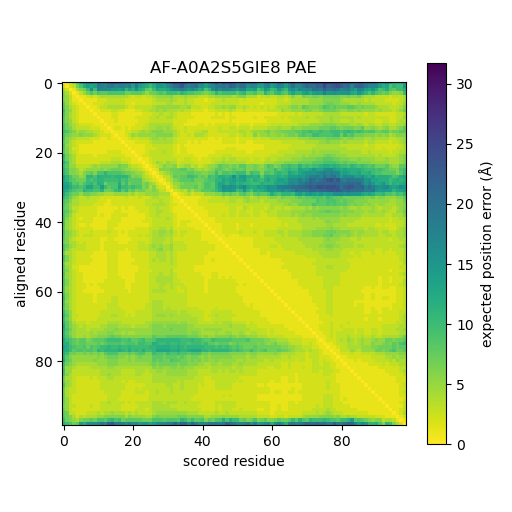854 -1.123 -2.320 1.00 91.12 96 ARG A CA 1
ATOM 709 C C . ARG A 1 96 ? -9.702 -0.587 -3.485 1.00 91.12 96 ARG A C 1
ATOM 711 O O . ARG A 1 96 ? -10.554 -1.314 -3.998 1.00 91.12 96 ARG A O 1
ATOM 718 N N . GLY A 1 97 ? -9.538 0.690 -3.841 1.00 87.38 97 GLY A N 1
ATOM 719 C CA . GLY A 1 97 ? -10.317 1.354 -4.891 1.00 87.38 97 GLY A CA 1
ATOM 720 C C . GLY A 1 97 ? -11.822 1.423 -4.611 1.00 87.38 97 GLY A C 1
ATOM 721 O O . GLY A 1 97 ? -12.618 1.459 -5.544 1.00 87.38 97 GLY A O 1
ATOM 722 N N . SER A 1 98 ? -12.221 1.409 -3.337 1.00 81.38 98 SER A N 1
ATOM 723 C CA . SER A 1 98 ? -13.627 1.487 -2.907 1.00 81.38 98 SER A CA 1
ATOM 724 C C . SER A 1 98 ? -14.068 2.915 -2.564 1.00 81.38 98 SER A C 1
ATOM 726 O O . SER A 1 98 ? -15.081 3.085 -1.885 1.00 81.38 98 SER A O 1
ATOM 728 N N . GLN A 1 99 ? -13.283 3.919 -2.959 1.00 55.91 99 GLN A N 1
ATOM 729 C CA . GLN A 1 99 ? -13.443 5.322 -2.585 1.00 55.91 99 GLN A CA 1
ATOM 730 C C . GLN A 1 99 ? -13.723 6.1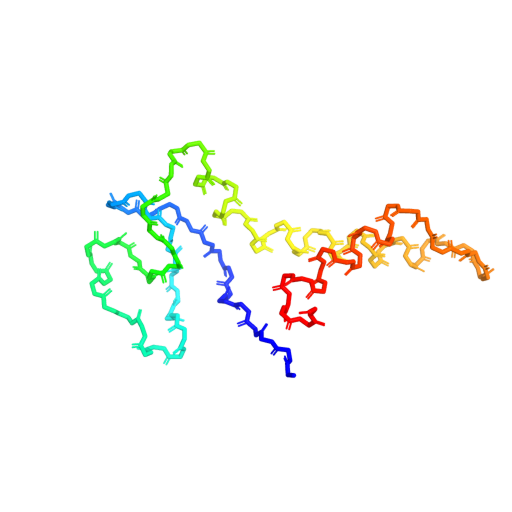95 -3.806 1.00 55.91 99 GLN A C 1
ATOM 732 O O . GLN A 1 99 ? -13.090 5.940 -4.854 1.00 55.91 99 GLN A O 1
#

Organism: NCBI:txid217203

pLDDT: mean 90.88, std 10.43, range [39.84, 98.44]

Solvent-accessible surface area (backbone atoms only — not comparable to full-atom values): 5725 Å² total; per-residue (Å²): 120,75,50,81,68,76,74,63,70,43,35,79,28,76,36,72,50,22,29,17,20,91,54,70,26,79,93,47,79,55,49,71,60,30,78,65,30,63,27,23,60,75,50,64,76,42,58,79,88,52,45,66,60,60,24,42,43,54,61,54,49,53,50,50,52,52,50,50,54,48,51,68,70,71,52,63,91,90,64,76,82,50,71,68,49,54,53,49,53,52,51,52,33,50,70,32,52,67,108

Mean predicted aligned error: 4.46 Å

Secondary structure (DSSP, 8-state):
-PPPPPPSPEEE-SSTT-EEESS-SGGGTT-TTHHHHTSEEEE-S--GGGHHHHHTHHHHHHHHHHHHHHHHHHSPTTPPPPHHHHHHHHHHHHHTT--